Protein AF-A0A7S1H6P2-F1 (afdb_monomer)

Secondary structure (DSSP, 8-state):
--TT--------SS---GGGTS-S----SS--SSTT----------------HHHHHHH----SHHHHTTS-EEEESS--HHHHHHGGGTTT--GGGEEEEE--

Foldseek 3Di:
DDPPDDDDDDDDLDCDDVVVVPDPDDDDPDDDPDPVDDDDDPDDDDDDDDDDVVQCVVQNDDPDLVSLLSDAAEEAPDCRPNNVVCCVVNNNDDPVSHPHHDND

Organism: Hemiselmis andersenii (NCBI:txid464988)

pLDDT: mean 86.62, std 9.32, range [60.09, 98.06]

Mean predicted aligned error: 6.17 Å

InterPro domains:
  IPR005119 LysR, substrate-binding [PF03466] (1-81)
  IPR058163 LysR-type transcriptional regulator, proteobacterial-type [PTHR30537] (1-77)

Structure (mmCIF, N/CA/C/O backbone):
data_AF-A0A7S1H6P2-F1
#
_entry.id   AF-A0A7S1H6P2-F1
#
loop_
_atom_site.group_PDB
_atom_site.id
_atom_site.type_symbol
_atom_site.label_atom_id
_atom_site.label_alt_id
_atom_site.label_comp_id
_atom_site.label_asym_id
_atom_site.label_entity_id
_atom_site.label_seq_id
_atom_site.pdbx_PDB_ins_code
_atom_site.Cartn_x
_atom_site.Cartn_y
_atom_site.Cartn_z
_atom_site.occupancy
_atom_site.B_iso_or_equiv
_atom_site.auth_seq_id
_atom_site.auth_comp_id
_atom_site.auth_asym_id
_atom_site.auth_atom_id
_atom_site.pdbx_PDB_model_num
ATOM 1 N N . GLN A 1 1 ? -11.028 -18.910 22.282 1.00 77.62 1 GLN A N 1
ATOM 2 C CA . GLN A 1 1 ? -12.297 -18.994 21.528 1.00 77.62 1 GLN A CA 1
ATOM 3 C C . GLN A 1 1 ? -13.385 -18.394 22.408 1.00 77.62 1 GLN A C 1
ATOM 5 O O . GLN A 1 1 ? -13.417 -18.739 23.582 1.00 77.62 1 GLN A O 1
ATOM 10 N N . HIS A 1 2 ? -14.209 -17.483 21.879 1.00 90.75 2 HIS A N 1
ATOM 11 C CA . HIS A 1 2 ? -15.263 -16.787 22.633 1.00 90.75 2 HIS A CA 1
ATOM 12 C C . HIS A 1 2 ? -16.583 -16.854 21.845 1.00 90.75 2 HIS A C 1
ATOM 14 O O . HIS A 1 2 ? -16.807 -16.010 20.985 1.00 90.75 2 HIS A O 1
ATOM 20 N N . PRO A 1 3 ? -17.440 -17.863 22.086 1.00 90.62 3 PRO A N 1
ATOM 21 C CA . PRO A 1 3 ? -18.620 -18.122 21.251 1.00 90.62 3 PRO A CA 1
ATOM 22 C C . PRO A 1 3 ? -19.731 -17.071 21.392 1.00 90.62 3 PRO A C 1
ATOM 24 O O . PRO A 1 3 ? -20.584 -16.978 20.521 1.00 90.62 3 PRO A O 1
ATOM 27 N N . GLY A 1 4 ? -19.723 -16.277 22.468 1.00 94.94 4 GLY A N 1
ATOM 28 C CA . GLY A 1 4 ? -20.656 -15.160 22.654 1.00 94.94 4 GLY A CA 1
ATOM 29 C C . GLY A 1 4 ? -20.196 -13.842 22.025 1.00 94.94 4 GLY A C 1
ATOM 30 O O . GLY A 1 4 ? -20.874 -12.834 22.193 1.00 94.94 4 GLY A O 1
ATOM 31 N N . LEU A 1 5 ? -19.036 -13.817 21.361 1.00 93.56 5 LEU A N 1
ATOM 32 C CA . LEU A 1 5 ? -18.489 -12.603 20.765 1.00 93.56 5 LEU A CA 1
ATOM 33 C C . LEU A 1 5 ? -19.043 -12.434 19.347 1.00 93.56 5 LEU A C 1
ATOM 35 O O . LEU A 1 5 ? -18.825 -13.285 18.485 1.00 93.56 5 LEU A O 1
ATOM 39 N N . VAL A 1 6 ? -19.749 -11.329 19.116 1.00 93.31 6 VAL A N 1
ATOM 40 C CA . VAL A 1 6 ? -20.248 -10.927 17.796 1.00 93.31 6 VAL A CA 1
ATOM 41 C C . VAL A 1 6 ? -19.286 -9.894 17.217 1.00 93.31 6 VAL A C 1
ATOM 43 O O . VAL A 1 6 ? -18.895 -8.961 17.914 1.00 93.31 6 VAL A O 1
ATOM 46 N N . LEU A 1 7 ? -18.877 -10.085 15.963 1.00 92.00 7 LEU A N 1
ATOM 47 C CA . LEU A 1 7 ? -17.963 -9.187 15.260 1.00 92.00 7 LEU A CA 1
ATOM 48 C C . LEU A 1 7 ? -18.719 -8.411 14.187 1.00 92.00 7 LEU A C 1
ATOM 50 O O . LEU A 1 7 ? -19.355 -9.014 13.324 1.00 92.00 7 LEU A O 1
ATOM 54 N N . GLU A 1 8 ? -18.572 -7.092 14.207 1.00 91.31 8 GLU A N 1
ATOM 55 C CA . GLU A 1 8 ? -18.948 -6.213 13.105 1.00 91.31 8 GLU A CA 1
ATOM 56 C C . GLU A 1 8 ? -17.674 -5.689 12.436 1.00 91.31 8 GLU A C 1
ATOM 58 O O . GLU A 1 8 ? -16.729 -5.277 13.111 1.00 91.31 8 GLU A O 1
ATOM 63 N N . LEU A 1 9 ? -17.614 -5.765 11.104 1.00 90.25 9 LEU A N 1
ATOM 64 C CA . LEU A 1 9 ? -16.448 -5.360 10.323 1.00 90.25 9 LEU A CA 1
ATOM 65 C C . LEU A 1 9 ? -16.820 -4.194 9.411 1.00 90.25 9 LEU A C 1
ATOM 67 O O . LEU A 1 9 ? -17.625 -4.353 8.496 1.00 90.25 9 LEU A O 1
ATOM 71 N N . ALA A 1 10 ? -16.172 -3.053 9.626 1.00 87.44 10 ALA A N 1
ATOM 72 C CA . ALA A 1 10 ? -16.316 -1.858 8.804 1.00 87.44 10 ALA A CA 1
ATOM 73 C C . ALA A 1 10 ? -14.987 -1.556 8.078 1.00 87.44 10 ALA A C 1
ATOM 75 O O . ALA A 1 10 ? -14.131 -0.851 8.620 1.00 87.44 10 ALA A O 1
ATOM 76 N N . PRO A 1 11 ? -14.748 -2.109 6.873 1.00 85.31 11 PRO A N 1
ATOM 77 C CA . PRO A 1 11 ? -13.539 -1.809 6.115 1.00 85.31 11 PRO A CA 1
ATOM 78 C C . PRO A 1 11 ? -13.586 -0.365 5.607 1.00 85.31 11 PRO A C 1
ATOM 80 O O . PRO A 1 11 ? -14.515 0.032 4.909 1.00 85.31 11 PRO A O 1
ATOM 83 N N . SER A 1 12 ? -12.577 0.432 5.955 1.00 80.69 12 SER A N 1
ATOM 84 C CA . SER A 1 12 ? -12.473 1.816 5.495 1.00 80.69 12 SER A CA 1
ATOM 85 C C . SER A 1 12 ? -11.025 2.286 5.436 1.00 80.69 12 SER A C 1
ATOM 87 O O . SER A 1 12 ? -10.252 2.097 6.382 1.00 80.69 12 SER A O 1
ATOM 89 N N . ASN A 1 13 ? -10.684 2.972 4.344 1.00 74.12 13 ASN A N 1
ATOM 90 C CA . ASN A 1 13 ? -9.406 3.665 4.174 1.00 74.12 13 ASN A CA 1
ATOM 91 C C . ASN A 1 13 ? -9.353 4.999 4.937 1.00 74.12 13 ASN A C 1
ATOM 93 O O . ASN A 1 13 ? -8.276 5.573 5.097 1.00 74.12 13 ASN A O 1
ATOM 97 N N . GLN A 1 14 ? -10.491 5.487 5.440 1.00 72.00 14 GLN A N 1
ATOM 98 C CA . GLN A 1 14 ? -10.527 6.670 6.291 1.00 72.00 14 GLN A CA 1
ATOM 99 C C . GLN A 1 14 ? -10.040 6.330 7.701 1.00 72.00 14 GLN A C 1
ATOM 101 O O . GLN A 1 14 ? -10.325 5.253 8.239 1.00 72.00 14 GLN A O 1
ATOM 106 N N . LEU A 1 15 ? -9.335 7.279 8.318 1.00 64.75 15 LEU A N 1
ATOM 107 C CA . LEU A 1 15 ? -9.124 7.303 9.763 1.00 64.75 15 LEU A CA 1
ATOM 108 C C . LEU A 1 15 ? -10.480 7.579 10.428 1.00 64.75 15 LEU A C 1
ATOM 110 O O . LEU A 1 15 ? -10.799 8.716 10.746 1.00 64.75 15 LEU A O 1
ATOM 114 N N . GLN A 1 16 ? -11.302 6.537 10.574 1.00 61.34 16 GLN A N 1
ATOM 115 C CA . GLN A 1 16 ? -12.443 6.582 11.485 1.00 61.34 16 GLN A CA 1
ATOM 116 C C . GLN A 1 16 ? -11.917 6.812 12.892 1.00 61.34 16 GLN A C 1
ATOM 118 O O . GLN A 1 16 ? -10.904 6.220 13.293 1.00 61.34 16 GLN A O 1
ATOM 123 N N . ASP A 1 17 ? -12.578 7.710 13.603 1.00 62.62 17 ASP A N 1
ATOM 124 C CA . ASP A 1 17 ? -12.053 8.217 14.848 1.00 62.62 17 ASP A CA 1
ATOM 125 C C . ASP A 1 17 ? -12.467 7.298 15.994 1.00 62.62 17 ASP A C 1
ATOM 127 O O . ASP A 1 17 ? -13.596 7.334 16.488 1.00 62.62 17 ASP A O 1
ATOM 131 N N . LEU A 1 18 ? -11.517 6.479 16.448 1.00 63.00 18 LEU A N 1
ATOM 132 C CA . LEU A 1 18 ? -11.669 5.699 17.675 1.00 63.00 18 LEU A CA 1
ATOM 133 C C . LEU A 1 18 ? -12.030 6.598 18.872 1.00 63.00 18 LEU A C 1
ATOM 135 O O . LEU A 1 18 ? -12.681 6.131 19.804 1.00 63.00 18 LEU A O 1
ATOM 139 N N . LEU A 1 19 ? -11.671 7.892 18.849 1.00 61.00 19 LEU A N 1
ATOM 140 C CA . LEU A 1 19 ? -12.046 8.838 19.903 1.00 61.00 19 LEU A CA 1
ATOM 141 C C . LEU A 1 19 ? -13.554 9.121 19.939 1.00 61.00 19 LEU A C 1
ATOM 143 O O . LEU A 1 19 ? -14.092 9.379 21.015 1.00 61.00 19 LEU A O 1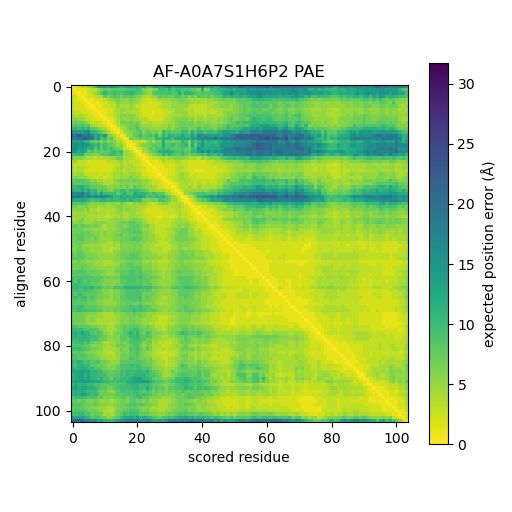
ATOM 147 N N . HIS A 1 20 ? -14.248 9.018 18.801 1.00 68.00 20 HIS A N 1
ATOM 148 C CA . HIS A 1 20 ? -15.702 9.181 18.711 1.00 68.00 20 HIS A CA 1
ATOM 149 C C . HIS A 1 20 ? -16.469 7.875 18.980 1.00 68.00 20 HIS A C 1
ATOM 151 O O . HIS A 1 20 ? -17.696 7.862 18.909 1.00 68.00 20 HIS A O 1
ATOM 157 N N . ARG A 1 21 ? -15.764 6.795 19.355 1.00 68.38 21 ARG A N 1
ATOM 158 C CA . ARG A 1 21 ? -16.327 5.462 19.643 1.00 68.38 21 ARG A CA 1
ATOM 159 C C . ARG A 1 21 ? -17.081 4.835 18.466 1.00 68.38 21 ARG A C 1
ATOM 161 O O . ARG A 1 21 ? -17.987 4.037 18.673 1.00 68.38 21 ARG A O 1
ATOM 168 N N . GLU A 1 22 ? -16.686 5.159 17.238 1.00 75.12 22 GLU A N 1
ATOM 169 C CA . GLU A 1 22 ? -17.225 4.503 16.037 1.00 75.12 22 GLU A CA 1
ATOM 170 C C . GLU A 1 22 ? -16.726 3.052 15.892 1.00 75.12 22 GLU A C 1
ATOM 172 O O . GLU A 1 22 ? -17.325 2.260 15.172 1.00 75.12 22 GLU A O 1
ATOM 177 N N . ALA A 1 23 ? -15.652 2.687 16.604 1.00 83.25 23 ALA A N 1
ATOM 178 C CA . ALA A 1 23 ? -15.167 1.318 16.742 1.00 83.25 23 ALA A CA 1
ATOM 179 C C . ALA A 1 23 ? -14.402 1.131 18.063 1.00 83.25 23 ALA A C 1
ATOM 181 O O . ALA A 1 23 ? -13.821 2.079 18.594 1.00 83.25 23 ALA A O 1
ATOM 182 N N . ASP A 1 24 ? -14.342 -0.110 18.555 1.00 86.19 24 ASP A N 1
ATOM 183 C CA . ASP A 1 24 ? -13.546 -0.470 19.739 1.00 86.19 24 ASP A CA 1
ATOM 184 C C . ASP A 1 24 ? -12.071 -0.736 19.399 1.00 86.19 24 ASP A C 1
ATOM 186 O O . ASP A 1 24 ? -11.171 -0.494 20.205 1.00 86.19 24 ASP A O 1
ATOM 190 N N . ILE A 1 25 ? -11.807 -1.272 18.202 1.00 87.88 25 ILE A N 1
ATOM 191 C CA . ILE A 1 25 ? -10.473 -1.666 17.739 1.00 87.88 25 ILE A CA 1
ATOM 192 C C . ILE A 1 25 ? -10.323 -1.274 16.272 1.00 87.88 25 ILE A C 1
ATOM 194 O O . ILE A 1 25 ? -11.136 -1.659 15.435 1.00 87.88 25 ILE A O 1
ATOM 198 N N . ALA A 1 26 ? -9.225 -0.593 15.940 1.00 88.19 26 ALA A N 1
ATOM 199 C CA . ALA A 1 26 ? -8.799 -0.410 14.558 1.00 88.19 26 ALA A CA 1
ATOM 200 C C . ALA A 1 26 ? -7.521 -1.203 14.277 1.00 88.19 26 ALA A C 1
ATOM 202 O O . ALA A 1 26 ? 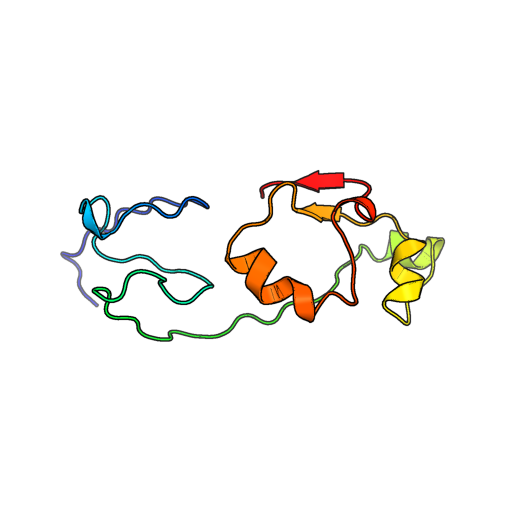-6.536 -1.112 15.011 1.00 88.19 26 ALA A O 1
ATOM 203 N N . VAL A 1 27 ? -7.513 -1.932 13.161 1.00 89.00 27 VAL A N 1
ATOM 204 C CA . VAL A 1 27 ? -6.305 -2.553 12.610 1.00 89.00 27 VAL A CA 1
ATOM 205 C C . VAL A 1 27 ? -5.806 -1.677 11.467 1.00 89.00 27 VAL A C 1
ATOM 207 O O . VAL A 1 27 ? -6.499 -1.498 10.469 1.00 89.00 27 VAL A O 1
ATOM 210 N N . ARG A 1 28 ? -4.613 -1.094 11.622 1.00 86.25 28 ARG A N 1
ATOM 211 C CA . ARG A 1 28 ? -4.037 -0.127 10.676 1.00 86.25 28 ARG A CA 1
ATOM 212 C C . ARG A 1 28 ? -2.606 -0.505 10.304 1.00 86.25 28 ARG A C 1
ATOM 214 O O . ARG A 1 28 ? -1.882 -1.101 11.098 1.00 86.25 28 ARG A O 1
ATOM 221 N N . MET A 1 29 ? -2.194 -0.120 9.097 1.00 84.62 29 MET A N 1
ATOM 222 C CA . MET A 1 29 ? -0.828 -0.332 8.597 1.00 84.62 29 MET A CA 1
ATOM 223 C C . MET A 1 29 ? 0.156 0.770 9.027 1.00 84.62 29 MET A C 1
ATOM 225 O O . MET A 1 29 ? 1.343 0.691 8.716 1.00 84.62 29 MET A O 1
ATOM 229 N N . THR A 1 30 ? -0.317 1.791 9.746 1.00 81.69 30 THR A N 1
ATOM 230 C CA . THR A 1 30 ? 0.500 2.880 10.292 1.00 81.69 30 THR A CA 1
ATOM 231 C 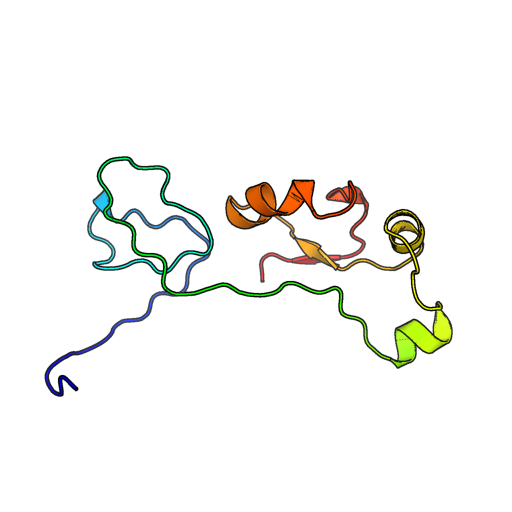C . THR A 1 30 ? 0.300 3.023 11.796 1.00 81.69 30 THR A C 1
ATOM 233 O O . THR A 1 30 ? -0.779 2.697 12.299 1.00 81.69 30 THR A O 1
ATOM 236 N N . PRO A 1 31 ? 1.308 3.535 12.524 1.00 79.88 31 PRO A N 1
ATOM 237 C CA . PRO A 1 31 ? 1.129 3.939 13.914 1.00 79.88 31 PRO A CA 1
ATOM 238 C C . PRO A 1 31 ? 0.006 4.985 14.050 1.00 79.88 31 PRO A C 1
ATOM 240 O O . PRO A 1 31 ? -0.174 5.788 13.130 1.00 79.88 31 PRO A O 1
ATOM 243 N N . PRO A 1 32 ? -0.742 5.000 15.168 1.00 78.81 32 PRO A N 1
ATOM 244 C CA . PRO A 1 32 ? -1.701 6.064 15.439 1.00 78.81 32 PRO A CA 1
ATOM 245 C C . PRO A 1 32 ? -0.983 7.397 15.676 1.00 78.81 32 PRO A C 1
ATOM 247 O O . PRO A 1 32 ? 0.063 7.442 16.321 1.00 78.81 32 PRO A O 1
ATOM 250 N N . GLU A 1 33 ? -1.571 8.487 15.187 1.00 72.31 33 GLU A N 1
ATOM 251 C CA . GLU A 1 33 ? -1.068 9.850 15.424 1.00 72.31 33 GLU A CA 1
ATOM 252 C C . GLU A 1 33 ? -1.569 10.424 16.763 1.00 72.31 33 GLU A C 1
ATOM 254 O O . GLU A 1 33 ? -0.921 11.273 17.373 1.00 72.31 33 GLU A O 1
ATOM 259 N N . GLN A 1 34 ? -2.717 9.941 17.249 1.00 71.25 34 GLN A N 1
ATOM 260 C CA . GLN A 1 34 ? -3.348 10.389 18.490 1.00 71.25 34 GLN A CA 1
ATOM 261 C C . GLN A 1 34 ? -2.665 9.741 19.709 1.00 71.25 34 GLN A C 1
ATOM 263 O O . GLN A 1 34 ? -2.747 8.530 19.914 1.00 71.25 34 GLN A O 1
ATOM 268 N N . GLY A 1 35 ? -2.038 10.552 20.566 1.00 67.50 35 GLY A N 1
ATOM 269 C CA . GLY A 1 35 ? -1.255 10.080 21.721 1.00 67.50 35 GLY A CA 1
ATOM 270 C C . GLY A 1 35 ? -2.040 9.394 22.850 1.00 67.50 35 GLY A C 1
ATOM 271 O O . GLY A 1 35 ? -1.429 8.914 23.799 1.00 67.50 35 GLY A O 1
ATOM 272 N N . GLN A 1 36 ? -3.374 9.343 22.774 1.00 76.00 36 GLN A N 1
ATOM 273 C CA . GLN A 1 36 ? -4.225 8.666 23.764 1.00 76.00 36 GLN A CA 1
ATOM 274 C C . GLN A 1 36 ? -4.537 7.203 23.400 1.00 76.00 36 GLN A C 1
ATOM 276 O O . GLN A 1 36 ? -5.163 6.498 24.188 1.00 76.00 36 GLN A O 1
ATOM 281 N N . LEU A 1 37 ? -4.115 6.732 22.221 1.00 82.25 37 LEU A N 1
ATOM 282 C CA . LEU A 1 37 ? -4.379 5.369 21.766 1.00 82.25 37 LEU A CA 1
ATOM 283 C C . LEU A 1 37 ? -3.287 4.395 22.222 1.00 82.25 37 LEU A C 1
ATOM 285 O O . LEU A 1 37 ? -2.092 4.654 22.079 1.00 82.25 37 LEU A O 1
ATOM 289 N N . ILE A 1 38 ? -3.703 3.224 22.708 1.00 86.56 38 ILE A N 1
ATOM 290 C CA . ILE A 1 38 ? -2.799 2.104 22.983 1.00 86.56 38 ILE A CA 1
ATOM 291 C C . ILE A 1 38 ? -2.638 1.293 21.696 1.00 86.56 38 ILE A C 1
ATOM 293 O O . ILE A 1 38 ? -3.600 0.721 21.187 1.00 86.56 38 ILE A O 1
ATOM 297 N N . ALA A 1 39 ? -1.410 1.211 21.182 1.00 89.56 39 ALA A N 1
ATOM 298 C CA . ALA A 1 39 ? -1.090 0.441 19.985 1.00 89.56 39 ALA A CA 1
ATOM 299 C C . ALA A 1 39 ? -0.364 -0.866 20.326 1.00 89.56 39 ALA A C 1
ATOM 301 O O . ALA A 1 39 ? 0.555 -0.896 21.145 1.00 89.56 39 ALA A O 1
ATOM 302 N N . ARG A 1 40 ? -0.721 -1.947 19.624 1.00 91.06 40 ARG A N 1
ATOM 303 C CA . ARG A 1 40 ? 0.009 -3.218 19.650 1.00 91.06 40 ARG A CA 1
ATOM 304 C C . ARG A 1 40 ? 0.381 -3.626 18.229 1.00 91.06 40 ARG A C 1
ATOM 306 O O . ARG A 1 40 ? -0.486 -3.748 17.370 1.00 91.06 40 ARG A O 1
ATOM 313 N N . ARG A 1 41 ? 1.667 -3.899 17.987 1.00 91.62 41 ARG A N 1
ATOM 314 C CA . ARG A 1 41 ? 2.120 -4.485 16.718 1.00 91.62 41 ARG A CA 1
ATOM 315 C C . ARG A 1 41 ? 1.652 -5.940 16.629 1.00 91.62 41 ARG A C 1
ATOM 317 O O . ARG A 1 41 ? 1.992 -6.744 17.495 1.00 91.62 41 ARG A O 1
ATOM 324 N N . ILE A 1 42 ? 0.905 -6.267 15.576 1.00 94.19 42 ILE A N 1
ATOM 325 C CA . ILE A 1 42 ? 0.376 -7.622 15.332 1.00 94.19 42 ILE A CA 1
ATOM 326 C C . ILE A 1 42 ? 1.127 -8.381 14.230 1.00 94.19 42 ILE A C 1
ATOM 328 O O . ILE A 1 42 ? 1.028 -9.600 14.160 1.00 94.19 42 ILE A O 1
ATOM 332 N N . GLY A 1 43 ? 1.899 -7.686 13.388 1.00 92.19 43 GLY A N 1
ATOM 333 C CA . GLY A 1 43 ? 2.622 -8.305 12.279 1.00 92.19 43 GLY A CA 1
ATOM 334 C C . GLY A 1 43 ? 3.359 -7.303 11.394 1.00 92.19 43 GLY A C 1
ATOM 335 O O . GLY A 1 43 ? 3.545 -6.140 11.766 1.00 92.19 43 GLY A O 1
ATOM 336 N N . ALA A 1 44 ? 3.806 -7.782 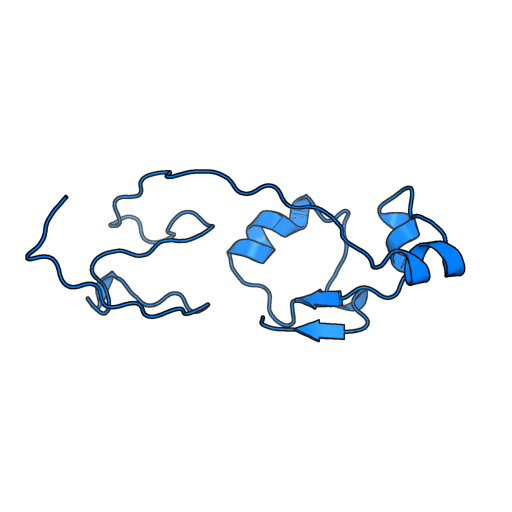10.236 1.00 89.62 44 ALA A N 1
ATOM 337 C CA . ALA A 1 44 ? 4.331 -6.987 9.133 1.00 89.62 44 ALA A CA 1
ATOM 338 C C . ALA A 1 44 ? 3.836 -7.583 7.809 1.00 89.62 44 ALA A C 1
ATOM 340 O O . ALA A 1 44 ? 3.581 -8.783 7.734 1.00 89.62 44 ALA A O 1
ATOM 341 N N . ILE A 1 45 ? 3.705 -6.734 6.794 1.00 86.56 45 ILE A N 1
ATOM 342 C CA . ILE A 1 45 ? 3.358 -7.125 5.428 1.00 86.56 45 ILE A CA 1
ATOM 343 C C . ILE A 1 45 ? 4.545 -6.752 4.547 1.00 86.56 45 ILE A C 1
ATOM 345 O O . ILE A 1 45 ? 5.037 -5.623 4.622 1.00 86.56 45 ILE A O 1
ATOM 349 N N . GLU A 1 46 ? 5.012 -7.698 3.739 1.00 87.00 46 GLU A N 1
ATOM 350 C CA . GLU A 1 46 ? 6.028 -7.435 2.724 1.00 87.00 46 GLU A CA 1
ATOM 351 C C . GLU A 1 46 ? 5.366 -6.867 1.470 1.00 87.00 46 GLU A C 1
ATOM 353 O O . GLU A 1 46 ? 4.339 -7.365 1.011 1.00 87.00 46 GLU A O 1
ATOM 358 N N . LEU A 1 47 ? 5.955 -5.803 0.926 1.00 85.19 47 LEU A N 1
ATOM 359 C CA . LEU A 1 47 ? 5.492 -5.162 -0.299 1.00 85.19 47 LEU A CA 1
ATOM 360 C C . LEU A 1 47 ? 6.462 -5.478 -1.432 1.00 85.19 47 LEU A C 1
ATOM 362 O O . LEU A 1 47 ? 7.677 -5.370 -1.262 1.00 85.19 47 LEU A O 1
ATOM 366 N N . GLY A 1 48 ? 5.910 -5.821 -2.593 1.00 88.06 48 GLY A N 1
ATOM 367 C CA . GLY A 1 48 ? 6.660 -6.118 -3.806 1.00 88.06 48 GLY A CA 1
ATOM 368 C C . GLY A 1 48 ? 6.064 -5.429 -5.028 1.00 88.06 48 GLY A C 1
ATOM 369 O O . GLY A 1 48 ? 4.902 -5.023 -5.039 1.00 88.06 48 GLY A O 1
ATOM 370 N N . LEU A 1 49 ? 6.881 -5.298 -6.073 1.00 91.44 49 LEU A N 1
ATOM 371 C CA . LEU A 1 49 ? 6.405 -4.920 -7.398 1.00 91.44 49 LEU A CA 1
ATOM 372 C C . LEU A 1 49 ? 5.916 -6.173 -8.115 1.00 91.44 49 LEU A C 1
ATOM 374 O O . LEU A 1 49 ? 6.622 -7.180 -8.180 1.00 91.44 49 LEU A O 1
ATOM 378 N N . HIS A 1 50 ? 4.719 -6.086 -8.682 1.00 94.12 50 HIS A N 1
ATOM 379 C CA . HIS A 1 50 ? 4.094 -7.186 -9.395 1.00 94.12 50 HIS A CA 1
ATOM 380 C C . HIS A 1 50 ? 3.685 -6.732 -10.788 1.00 94.12 50 HIS A C 1
ATOM 382 O O . HIS A 1 50 ? 3.217 -5.614 -10.991 1.00 94.12 50 HIS A O 1
ATOM 388 N N . ALA A 1 51 ? 3.863 -7.624 -11.751 1.00 96.81 51 ALA A N 1
ATOM 389 C CA . ALA A 1 51 ? 3.426 -7.433 -13.117 1.00 96.81 51 ALA A CA 1
ATOM 390 C C . ALA A 1 51 ? 2.993 -8.781 -13.684 1.00 96.81 51 ALA A C 1
ATOM 392 O O . ALA A 1 51 ? 3.464 -9.840 -13.260 1.00 96.81 51 ALA A O 1
ATOM 393 N N . ARG A 1 52 ? 2.082 -8.735 -14.650 1.00 97.81 52 ARG A N 1
ATOM 394 C CA . ARG A 1 52 ? 1.639 -9.928 -15.363 1.00 97.81 52 ARG A CA 1
ATOM 395 C C . ARG A 1 52 ? 2.800 -10.449 -16.246 1.00 97.81 52 ARG A C 1
ATOM 397 O O . ARG A 1 52 ? 3.520 -9.621 -16.809 1.00 97.81 52 ARG A O 1
ATOM 404 N N . PRO A 1 53 ? 3.022 -11.773 -16.377 1.00 97.75 53 PRO A N 1
ATOM 405 C CA . PRO A 1 53 ? 4.164 -12.294 -17.139 1.00 97.75 53 PRO A CA 1
ATOM 406 C C . PRO A 1 53 ? 4.213 -11.835 -18.605 1.00 97.75 53 PRO A C 1
ATOM 408 O O . PRO A 1 53 ? 5.254 -11.382 -19.063 1.00 97.75 53 PRO A O 1
ATOM 411 N N . ASP A 1 54 ? 3.074 -11.839 -19.301 1.00 98.06 54 ASP A N 1
ATOM 412 C CA . ASP A 1 54 ? 2.940 -11.388 -20.698 1.00 98.06 54 ASP A CA 1
ATOM 413 C C . ASP A 1 54 ? 3.340 -9.916 -20.916 1.00 98.06 54 ASP A C 1
ATOM 415 O O . ASP A 1 54 ? 3.857 -9.556 -21.974 1.00 98.06 54 ASP A O 1
ATOM 419 N N . TYR A 1 55 ? 3.122 -9.054 -19.923 1.00 97.94 55 TYR A N 1
ATOM 420 C CA . TYR A 1 55 ? 3.584 -7.673 -19.941 1.00 97.94 55 TYR A CA 1
ATOM 421 C C . TYR A 1 55 ? 5.113 -7.613 -19.864 1.00 97.94 55 TYR A C 1
ATOM 423 O O . TYR A 1 55 ? 5.747 -6.904 -20.645 1.00 97.94 55 TYR A O 1
ATOM 431 N N . LEU A 1 56 ? 5.719 -8.391 -18.964 1.00 97.50 56 LEU A N 1
ATOM 432 C CA . LEU A 1 56 ? 7.175 -8.448 -18.824 1.00 97.50 56 LEU A CA 1
ATOM 433 C C . LEU A 1 56 ? 7.851 -9.058 -20.057 1.00 97.50 56 LEU A C 1
ATOM 435 O O . LEU A 1 56 ? 8.922 -8.599 -20.439 1.00 97.50 56 LEU A O 1
ATOM 439 N N . ASP A 1 57 ? 7.221 -10.029 -20.717 1.00 97.81 57 ASP A N 1
ATOM 440 C CA . ASP A 1 57 ? 7.748 -10.627 -21.949 1.00 97.81 57 ASP A CA 1
ATOM 441 C C . ASP A 1 57 ? 7.794 -9.614 -23.107 1.00 97.81 57 ASP A C 1
ATOM 443 O O . ASP A 1 57 ? 8.697 -9.648 -23.940 1.00 97.81 57 ASP A O 1
ATOM 447 N N . ARG A 1 58 ? 6.838 -8.676 -23.149 1.00 97.50 58 ARG A N 1
ATOM 448 C CA . ARG A 1 58 ? 6.753 -7.632 -24.187 1.00 97.50 58 ARG A CA 1
ATOM 449 C C . ARG A 1 58 ? 7.603 -6.401 -23.886 1.00 97.50 58 ARG A C 1
ATOM 451 O O . ARG A 1 58 ? 8.114 -5.776 -24.811 1.00 97.50 58 ARG A O 1
ATOM 458 N N . HIS A 1 59 ? 7.713 -6.022 -22.615 1.00 96.88 59 HIS A N 1
ATOM 459 C CA . HIS A 1 59 ? 8.317 -4.752 -22.196 1.00 96.88 59 HIS A CA 1
ATOM 460 C C . HIS A 1 59 ? 9.668 -4.914 -21.483 1.00 96.88 59 HIS A C 1
ATOM 462 O O . HIS A 1 59 ? 10.337 -3.915 -21.215 1.00 96.88 59 HIS A O 1
ATOM 468 N N . GLY A 1 60 ? 10.088 -6.149 -21.203 1.00 96.50 60 GLY A N 1
ATOM 469 C CA . GLY A 1 60 ? 11.271 -6.464 -20.408 1.00 96.50 60 GLY A CA 1
ATOM 470 C C . GLY A 1 60 ? 11.016 -6.389 -18.900 1.00 96.50 60 GLY A C 1
ATOM 471 O O . GLY A 1 60 ? 9.974 -5.917 -18.436 1.00 96.50 60 GLY A O 1
ATOM 472 N N . ARG A 1 61 ? 11.990 -6.866 -18.115 1.00 96.44 61 ARG A N 1
ATOM 473 C CA . ARG A 1 61 ? 11.973 -6.768 -16.649 1.00 96.44 61 ARG A CA 1
ATOM 474 C C . ARG A 1 61 ? 12.762 -5.533 -16.199 1.00 96.44 61 ARG A C 1
ATOM 476 O O . ARG A 1 61 ? 13.908 -5.382 -16.616 1.00 96.44 61 ARG A O 1
ATOM 483 N N . PRO A 1 62 ? 12.190 -4.658 -15.356 1.00 95.88 62 PRO A N 1
ATOM 484 C CA . PRO A 1 62 ? 12.916 -3.509 -14.835 1.00 95.88 62 PRO A CA 1
ATOM 485 C C . PRO A 1 62 ? 13.968 -3.958 -13.812 1.00 95.88 62 PRO A C 1
ATOM 487 O O . PRO A 1 62 ? 13.646 -4.641 -12.844 1.00 95.88 62 PRO A O 1
ATOM 490 N N . GLU A 1 63 ? 15.218 -3.533 -13.999 1.00 94.31 63 GLU A N 1
ATOM 491 C CA . GLU A 1 63 ? 16.340 -3.841 -13.088 1.00 94.31 63 GLU A CA 1
ATOM 492 C C . GLU A 1 63 ? 16.673 -2.682 -12.131 1.00 94.31 63 GLU A C 1
ATOM 494 O O . GLU A 1 63 ? 17.587 -2.765 -11.315 1.00 94.31 63 GLU A O 1
ATOM 499 N N . SER A 1 64 ? 15.940 -1.569 -12.222 1.00 92.94 64 SER A N 1
ATOM 500 C CA . SER A 1 64 ? 16.116 -0.408 -11.347 1.00 92.94 64 SER A CA 1
ATOM 501 C C . SER A 1 64 ? 14.837 0.419 -11.222 1.00 92.94 64 SER A C 1
ATOM 503 O O . SER A 1 64 ? 13.950 0.363 -12.076 1.00 92.94 64 SER A O 1
ATOM 505 N N . TRP A 1 65 ? 14.779 1.268 -10.192 1.00 91.69 65 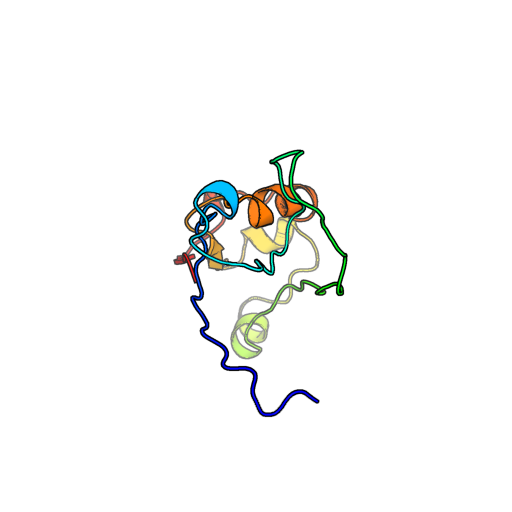TRP A N 1
ATOM 506 C CA . TRP A 1 65 ? 13.705 2.253 -10.028 1.00 91.69 65 TRP A CA 1
ATOM 507 C C . TRP A 1 65 ? 13.589 3.217 -11.212 1.00 91.69 65 TRP A C 1
ATOM 509 O O . TRP A 1 65 ? 12.488 3.597 -11.596 1.00 91.69 65 TRP A O 1
ATOM 519 N N . ALA A 1 66 ? 14.715 3.591 -11.826 1.00 91.88 66 ALA A N 1
ATOM 520 C CA . ALA A 1 66 ? 14.709 4.453 -13.003 1.00 91.88 66 ALA A CA 1
ATOM 521 C C . ALA A 1 66 ? 14.068 3.753 -14.213 1.00 91.88 66 ALA A C 1
ATOM 523 O O . ALA A 1 66 ? 13.310 4.379 -14.952 1.00 91.88 66 ALA A O 1
ATOM 524 N N . ALA A 1 67 ? 14.310 2.447 -14.381 1.00 94.50 67 ALA A N 1
ATOM 525 C CA . ALA A 1 67 ? 13.728 1.665 -15.468 1.00 94.50 67 ALA A CA 1
ATOM 526 C C . ALA A 1 67 ? 12.195 1.574 -15.378 1.00 94.50 67 ALA A C 1
ATOM 528 O O . ALA A 1 67 ? 11.537 1.539 -16.417 1.00 94.50 67 ALA A O 1
ATOM 529 N N . LEU A 1 68 ? 11.616 1.613 -14.169 1.00 94.62 68 LEU A N 1
ATOM 530 C CA . LEU A 1 68 ? 10.160 1.585 -13.965 1.00 94.62 68 LEU A CA 1
ATOM 531 C C . LEU A 1 68 ? 9.427 2.739 -14.651 1.00 94.62 68 LEU A C 1
ATOM 533 O O . LEU A 1 68 ? 8.297 2.550 -15.085 1.00 94.62 68 LEU A O 1
ATOM 537 N N . ARG A 1 69 ? 10.071 3.897 -14.836 1.00 92.25 69 ARG A N 1
ATOM 538 C CA . ARG A 1 69 ? 9.475 5.045 -15.545 1.00 92.25 69 ARG A CA 1
ATOM 539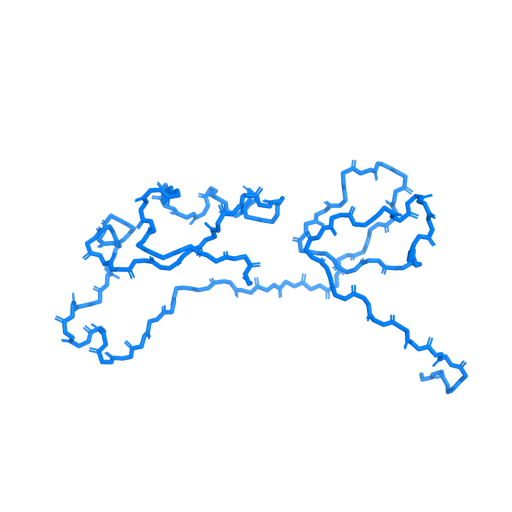 C C . ARG A 1 69 ? 9.203 4.787 -17.025 1.00 92.25 69 ARG A C 1
ATOM 541 O O . ARG A 1 69 ? 8.484 5.545 -17.662 1.00 92.25 69 ARG A O 1
ATOM 548 N N . ARG A 1 70 ? 9.785 3.724 -17.585 1.00 93.94 70 ARG A N 1
ATOM 549 C CA . ARG A 1 70 ? 9.530 3.275 -18.961 1.00 93.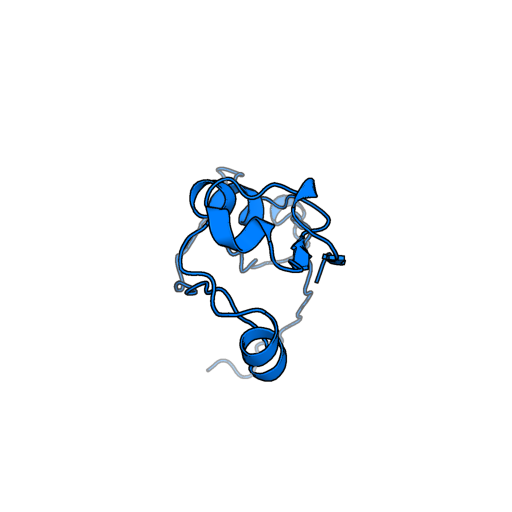94 70 ARG A CA 1
ATOM 550 C C . ARG A 1 70 ? 8.368 2.283 -19.053 1.00 93.94 70 ARG A C 1
ATOM 552 O O . ARG A 1 70 ? 8.038 1.848 -20.153 1.00 93.94 70 ARG A O 1
ATOM 559 N N . HIS A 1 71 ? 7.779 1.904 -17.921 1.00 96.81 71 HIS A N 1
ATOM 560 C CA . HIS A 1 71 ? 6.676 0.958 -17.830 1.00 96.81 71 HIS A CA 1
ATOM 561 C C . HIS A 1 71 ? 5.362 1.674 -17.498 1.00 96.81 71 HIS A C 1
ATOM 563 O O . HIS A 1 71 ? 5.341 2.730 -16.875 1.00 96.81 71 HIS A O 1
ATOM 569 N N . THR A 1 72 ? 4.244 1.067 -17.887 1.00 96.56 72 THR A N 1
ATOM 570 C CA . THR A 1 72 ? 2.913 1.442 -17.416 1.00 96.56 72 THR A CA 1
ATOM 571 C C . THR A 1 72 ? 2.790 1.090 -15.938 1.00 96.56 72 THR A C 1
ATOM 573 O O . THR A 1 72 ? 2.681 -0.082 -15.578 1.00 96.56 72 THR A O 1
ATOM 576 N N . LEU A 1 73 ? 2.822 2.107 -15.080 1.00 95.62 73 LEU A N 1
ATOM 577 C CA . LEU A 1 73 ? 2.678 1.941 -13.639 1.00 95.62 73 LEU A CA 1
ATOM 578 C C . LEU A 1 73 ? 1.228 2.166 -13.205 1.00 95.62 73 LEU A C 1
ATOM 580 O O . LEU A 1 73 ? 0.568 3.105 -13.658 1.00 95.62 73 LEU A O 1
ATOM 584 N N . ILE A 1 74 ? 0.761 1.310 -12.299 1.00 94.94 74 ILE A N 1
ATOM 585 C CA . ILE A 1 74 ? -0.508 1.457 -11.584 1.00 94.94 74 ILE A CA 1
ATOM 586 C C . ILE A 1 74 ? -0.163 1.853 -10.153 1.00 94.94 74 ILE A C 1
ATOM 588 O O . ILE A 1 74 ? 0.683 1.213 -9.527 1.00 94.94 74 ILE A O 1
ATOM 592 N N . GLY A 1 75 ? -0.792 2.904 -9.642 1.00 92.19 75 GLY A N 1
ATOM 593 C CA . GLY A 1 75 ? -0.517 3.389 -8.297 1.00 92.19 75 GLY A CA 1
ATOM 594 C C . GLY A 1 75 ? -1.724 4.017 -7.623 1.00 92.19 75 GLY A C 1
ATOM 595 O O . GLY A 1 75 ? -2.861 3.857 -8.060 1.00 92.19 75 GLY A O 1
ATOM 596 N N . PHE A 1 76 ? -1.456 4.737 -6.542 1.00 89.00 76 PHE A N 1
ATOM 597 C CA . PHE A 1 76 ? -2.476 5.350 -5.699 1.00 89.00 76 PHE A CA 1
ATOM 598 C C . PHE A 1 76 ? -3.019 6.652 -6.303 1.00 89.00 76 PHE A C 1
ATOM 600 O O . PHE A 1 76 ? -2.285 7.441 -6.911 1.00 89.00 76 PHE A O 1
ATOM 607 N N . ASP A 1 77 ? -4.308 6.911 -6.104 1.00 88.75 77 ASP A N 1
ATOM 608 C CA . ASP A 1 77 ? -4.950 8.175 -6.473 1.00 88.75 77 ASP A CA 1
ATOM 609 C C . ASP A 1 77 ? -4.731 9.286 -5.429 1.00 88.75 77 ASP A C 1
ATOM 611 O O . ASP A 1 77 ? -4.536 10.454 -5.803 1.00 88.75 77 ASP A O 1
ATOM 615 N N . THR A 1 78 ? -4.651 8.884 -4.158 1.00 86.00 78 THR A N 1
ATOM 616 C CA . THR A 1 78 ? -4.562 9.707 -2.953 1.00 86.00 78 THR A CA 1
ATOM 617 C C . THR A 1 78 ? -3.412 9.240 -2.061 1.00 86.00 78 THR A C 1
ATOM 619 O O . THR A 1 78 ? -3.156 8.050 -1.888 1.00 86.00 78 THR A O 1
ATOM 622 N N . VAL A 1 79 ? -2.705 10.188 -1.441 1.00 85.50 79 VAL A N 1
ATOM 623 C CA . VAL A 1 79 ? -1.586 9.884 -0.535 1.00 85.50 79 VAL A CA 1
ATOM 624 C C . VAL A 1 79 ? -2.101 9.684 0.891 1.00 85.50 79 VAL A C 1
ATOM 626 O O . VAL A 1 79 ? -2.171 10.633 1.676 1.00 85.50 79 VAL A O 1
ATOM 629 N N . THR A 1 80 ? -2.448 8.443 1.235 1.00 84.31 80 THR A N 1
ATOM 630 C CA . THR A 1 80 ? -2.828 8.064 2.608 1.00 84.31 80 THR A CA 1
ATOM 631 C C . THR A 1 80 ? -1.614 8.076 3.554 1.00 84.31 80 THR A C 1
ATOM 633 O O . THR A 1 80 ? -0.470 8.069 3.085 1.00 84.31 80 THR A O 1
ATOM 636 N N . PRO A 1 81 ? -1.804 8.060 4.890 1.00 83.00 81 PRO A N 1
ATOM 637 C CA . PRO A 1 81 ? -0.693 7.946 5.842 1.00 83.00 81 PRO A CA 1
ATOM 638 C C . PRO A 1 81 ? 0.199 6.725 5.585 1.00 83.00 81 PRO A C 1
ATOM 640 O O . PRO A 1 81 ? 1.421 6.816 5.692 1.00 83.00 81 PRO A O 1
ATOM 643 N N . PHE A 1 82 ? -0.396 5.599 5.175 1.00 83.50 82 PHE A N 1
ATOM 644 C CA . PHE A 1 82 ? 0.341 4.391 4.799 1.00 83.50 82 PHE A CA 1
ATOM 645 C C . PHE A 1 82 ? 1.232 4.621 3.578 1.00 83.50 82 PHE A C 1
ATOM 647 O O . PHE A 1 82 ? 2.435 4.364 3.637 1.00 83.50 82 PHE A O 1
ATOM 654 N N . ILE A 1 83 ? 0.671 5.181 2.503 1.00 86.12 83 ILE A N 1
ATOM 655 C CA . ILE A 1 83 ? 1.435 5.513 1.297 1.00 86.12 83 ILE A CA 1
ATOM 656 C C . ILE A 1 83 ? 2.550 6.508 1.627 1.00 86.12 83 ILE A C 1
ATOM 658 O O . ILE A 1 83 ? 3.693 6.308 1.223 1.00 86.12 83 ILE A O 1
ATOM 662 N N . ARG A 1 84 ? 2.259 7.539 2.425 1.00 85.56 84 ARG A N 1
ATOM 663 C CA . ARG A 1 84 ? 3.243 8.536 2.865 1.00 85.56 84 ARG A CA 1
ATOM 664 C C . ARG A 1 84 ? 4.410 7.901 3.620 1.00 85.56 84 ARG A C 1
ATOM 666 O O . ARG A 1 84 ? 5.559 8.232 3.343 1.00 85.56 84 ARG A O 1
ATOM 673 N N . ALA A 1 85 ? 4.131 6.976 4.536 1.00 84.12 85 ALA A N 1
ATOM 674 C CA . ALA A 1 85 ? 5.161 6.238 5.266 1.00 84.12 85 ALA A CA 1
ATOM 675 C C . ALA A 1 85 ? 5.981 5.301 4.353 1.00 84.12 85 ALA A C 1
ATOM 677 O O . ALA A 1 85 ? 7.143 5.003 4.644 1.00 84.12 85 ALA A O 1
ATOM 678 N N . GLY A 1 86 ? 5.390 4.842 3.245 1.00 84.38 86 GLY A N 1
ATOM 679 C CA . GLY A 1 86 ? 6.032 4.006 2.230 1.00 84.38 86 GLY A CA 1
ATOM 680 C C . GLY A 1 86 ? 6.846 4.771 1.179 1.00 84.38 86 GLY A C 1
ATOM 681 O O . GLY A 1 86 ? 7.821 4.221 0.669 1.00 84.38 86 GLY A O 1
ATOM 682 N N . MET A 1 87 ? 6.510 6.033 0.887 1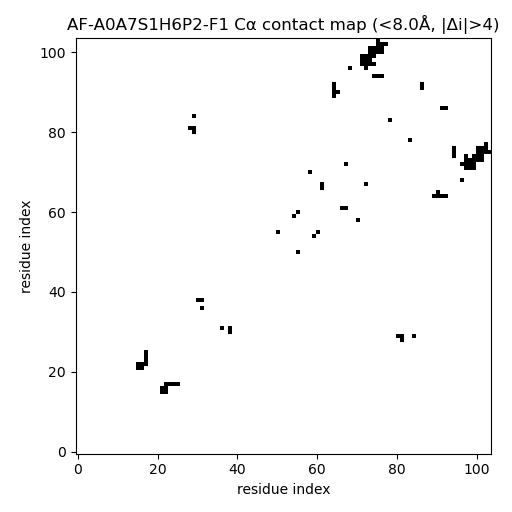.00 84.75 87 MET A N 1
ATOM 683 C CA . MET A 1 87 ? 7.118 6.840 -0.186 1.00 84.75 87 MET A CA 1
ATOM 684 C C . MET A 1 87 ? 8.656 6.845 -0.211 1.00 84.75 87 MET A C 1
ATOM 686 O O . MET A 1 87 ? 9.212 6.676 -1.298 1.00 84.75 87 MET A O 1
ATOM 690 N N . PRO A 1 88 ? 9.380 6.961 0.924 1.00 85.31 88 PRO A N 1
ATOM 691 C CA . PRO A 1 88 ? 10.846 6.923 0.912 1.00 85.31 88 PRO A CA 1
ATOM 692 C C . PRO A 1 88 ? 11.436 5.635 0.317 1.00 85.31 88 PRO A C 1
ATOM 694 O O . PRO A 1 88 ? 12.584 5.626 -0.115 1.00 85.31 88 PRO A O 1
ATOM 697 N N . ARG A 1 89 ? 10.660 4.543 0.276 1.00 83.25 89 ARG A N 1
ATOM 698 C CA . ARG A 1 89 ? 11.067 3.249 -0.288 1.00 83.25 89 ARG A CA 1
ATOM 699 C C . ARG A 1 89 ? 10.725 3.088 -1.771 1.00 83.25 89 ARG A C 1
ATOM 701 O O . ARG A 1 89 ? 11.158 2.112 -2.368 1.00 83.25 89 ARG A O 1
ATOM 708 N N . MET A 1 90 ? 9.989 4.021 -2.378 1.00 84.06 90 MET A N 1
ATOM 709 C CA . MET A 1 90 ? 9.484 3.907 -3.757 1.00 84.06 90 MET A CA 1
ATOM 710 C C . MET A 1 90 ? 10.427 4.481 -4.826 1.00 84.06 90 MET A C 1
ATOM 712 O O . MET A 1 90 ? 9.979 4.862 -5.905 1.00 84.06 90 MET A O 1
ATOM 716 N N . GLY A 1 91 ? 11.727 4.614 -4.539 1.00 84.56 91 GLY A N 1
ATOM 717 C CA . GLY A 1 91 ? 12.717 5.057 -5.534 1.00 84.56 91 GLY A CA 1
ATOM 718 C C . GLY A 1 91 ? 12.424 6.420 -6.174 1.00 84.56 91 GLY A C 1
ATOM 719 O O . GLY A 1 91 ? 12.775 6.651 -7.332 1.00 84.56 91 GLY A O 1
ATOM 720 N N . GLY A 1 92 ? 11.733 7.299 -5.442 1.00 86.19 92 GLY A N 1
ATOM 721 C CA . GLY A 1 92 ? 11.316 8.613 -5.926 1.00 86.19 92 GLY A CA 1
ATOM 722 C C . GLY A 1 92 ? 10.201 8.584 -6.970 1.00 86.19 92 GLY A C 1
ATOM 723 O O . GLY A 1 92 ? 10.054 9.571 -7.685 1.00 86.19 92 GLY A O 1
ATOM 724 N N . LEU A 1 93 ? 9.452 7.484 -7.113 1.00 87.12 93 LEU A N 1
ATOM 725 C CA . LEU A 1 93 ? 8.233 7.469 -7.923 1.00 87.12 93 LEU A CA 1
ATOM 726 C C . LEU A 1 93 ? 7.197 8.423 -7.323 1.00 87.12 93 LEU A C 1
ATOM 728 O O . LEU A 1 93 ? 6.881 8.368 -6.132 1.00 87.12 93 LEU A O 1
ATOM 732 N N . GLY A 1 94 ? 6.691 9.307 -8.168 1.00 85.62 94 GLY A N 1
ATOM 733 C CA . GLY A 1 94 ? 5.647 10.258 -7.848 1.00 85.62 94 GLY A CA 1
ATOM 734 C C . GLY A 1 94 ? 4.320 9.869 -8.481 1.00 85.62 94 GLY A C 1
ATOM 735 O O . GLY A 1 94 ? 4.224 8.986 -9.330 1.00 85.62 94 GLY A O 1
ATOM 736 N N . ARG A 1 95 ? 3.275 10.599 -8.094 1.00 87.44 95 ARG A N 1
ATOM 737 C CA . ARG A 1 95 ? 1.918 10.418 -8.621 1.00 87.44 95 ARG A CA 1
ATOM 738 C C . ARG A 1 95 ? 1.861 10.526 -10.152 1.00 87.44 95 ARG A C 1
ATOM 740 O O . ARG A 1 95 ? 1.049 9.849 -10.781 1.00 87.44 95 ARG A O 1
ATOM 747 N N . ASP A 1 96 ? 2.716 11.354 -10.749 1.00 90.19 96 ASP A N 1
ATOM 748 C CA . ASP A 1 96 ? 2.776 11.585 -12.200 1.00 90.19 96 ASP A CA 1
ATOM 749 C C . ASP A 1 96 ? 3.479 10.472 -12.982 1.00 90.19 96 ASP A C 1
ATOM 751 O O . ASP A 1 96 ? 3.313 10.395 -14.194 1.00 90.19 96 ASP A O 1
ATOM 755 N N . ASP A 1 97 ? 4.169 9.555 -12.299 1.00 91.94 97 ASP A N 1
ATOM 756 C CA . ASP A 1 97 ? 4.722 8.356 -12.933 1.00 91.94 97 ASP A CA 1
ATOM 757 C C . ASP A 1 97 ? 3.632 7.278 -13.179 1.00 91.94 97 ASP A C 1
ATOM 759 O O . ASP A 1 97 ? 3.873 6.303 -13.891 1.00 91.94 97 ASP A O 1
ATOM 763 N N . PHE A 1 98 ? 2.425 7.420 -12.606 1.00 94.50 98 PHE A N 1
ATOM 764 C CA . PHE A 1 98 ? 1.341 6.436 -12.726 1.00 94.50 98 PHE A CA 1
ATOM 765 C C . PHE A 1 98 ? 0.432 6.702 -13.929 1.00 94.50 98 PHE A C 1
ATOM 767 O O . PHE A 1 98 ? -0.245 7.729 -13.995 1.00 94.50 98 PHE A O 1
ATOM 774 N N . ALA A 1 99 ? 0.352 5.724 -14.833 1.00 95.69 99 ALA A N 1
ATOM 775 C CA . ALA A 1 99 ? -0.553 5.736 -15.981 1.00 95.69 99 ALA A CA 1
ATOM 776 C C . ALA A 1 99 ? -2.014 5.468 -15.580 1.00 95.69 99 ALA A C 1
ATOM 778 O O . ALA A 1 99 ? -2.937 5.939 -16.240 1.00 95.69 99 ALA A O 1
ATOM 779 N N . LEU A 1 100 ? -2.218 4.723 -14.490 1.00 95.12 100 LEU A N 1
ATOM 780 C CA . LEU A 1 100 ? -3.517 4.496 -13.864 1.00 95.12 100 LEU A CA 1
ATOM 781 C C . LEU A 1 100 ? -3.391 4.715 -12.357 1.00 95.12 100 LEU A C 1
ATOM 783 O O . LEU A 1 100 ? -2.412 4.297 -11.738 1.00 95.12 100 LEU A O 1
ATOM 787 N N . ARG A 1 101 ? -4.401 5.351 -11.767 1.00 94.00 101 ARG A N 1
ATOM 788 C CA . ARG A 1 101 ? -4.465 5.636 -10.334 1.00 94.00 101 ARG A CA 1
ATOM 789 C C . ARG A 1 101 ? -5.743 5.040 -9.753 1.00 94.00 101 ARG A C 1
ATOM 791 O O . ARG A 1 101 ? -6.785 5.132 -10.396 1.00 94.00 101 ARG A O 1
ATOM 798 N N . SER A 1 102 ? -5.649 4.435 -8.574 1.00 88.25 102 SER A N 1
ATOM 799 C CA . SER A 1 102 ? -6.767 3.787 -7.885 1.00 88.25 102 SER A CA 1
ATOM 800 C C . SER A 1 102 ? -6.699 4.025 -6.374 1.00 88.25 102 SER A C 1
ATOM 802 O O . SER A 1 102 ? -5.616 4.213 -5.821 1.00 88.25 102 SER A O 1
ATOM 804 N N . ASP A 1 103 ? -7.867 4.044 -5.742 1.00 80.50 103 ASP A N 1
ATOM 805 C CA . ASP A 1 103 ? -8.105 4.140 -4.297 1.00 80.50 103 ASP A CA 1
ATOM 806 C C . ASP A 1 103 ? -8.265 2.768 -3.612 1.00 80.50 103 ASP A C 1
ATOM 808 O O . ASP A 1 103 ? -8.500 2.708 -2.400 1.00 80.50 103 ASP A O 1
ATOM 812 N N . SER A 1 104 ? -8.184 1.689 -4.400 1.00 60.09 104 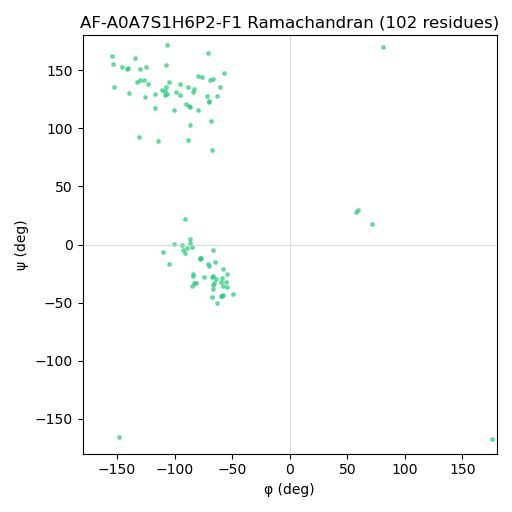SER A N 1
ATOM 813 C CA . SER A 1 104 ? -8.361 0.298 -3.966 1.00 60.09 104 SER A CA 1
ATOM 814 C C . SER A 1 104 ? -7.196 -0.227 -3.133 1.00 60.09 104 SER A C 1
ATOM 816 O O . SER A 1 104 ? -6.031 0.136 -3.417 1.00 60.09 104 SER A O 1
#

Sequence (104 aa):
QHPGLVLELAPSNQLQDLLHREADIAVRMTPPEQGQLIARRIGAIELGLHARPDYLDRHGRPESWAALRRHTLIGFDTVTPFIRAGMPRMGGLGRDDFALRSDS

Solvent-accessible surface area (backbone atoms only — not comparable to full-atom values): 7509 Å² total; per-residue (Å²): 140,64,91,88,67,83,85,87,86,82,91,65,94,63,87,73,51,57,87,76,61,80,46,96,77,84,92,71,92,54,84,80,86,58,90,88,65,89,85,76,91,88,79,87,82,90,85,82,92,84,78,60,68,73,55,35,75,75,72,51,78,70,89,45,65,74,48,46,72,80,44,90,32,77,42,58,66,65,84,43,75,52,51,58,74,44,46,88,74,49,68,78,69,52,73,85,58,35,78,40,65,40,88,125

Radius of gyration: 18.36 Å; Cα contacts (8 Å, |Δi|>4): 58; chains: 1; bounding box: 37×31×48 Å